Protein AF-A0A359M398-F1 (afdb_monomer_lite)

Foldseek 3Di:
DQADPDDDDDVCCVVPNPCVVVVVVVVVVVVCVVVVHPDPVVVGNCPHCVNDPDNVVVVVVVVVVVVVVVVVVVVVD

Secondary structure (DSSP, 8-state):
----S----SHHHHHH-TTHHHHHHHHHHHHHHHTT-S-HHHHTTTT-GGG-S-HHHHHHHHHHHHHHHHHHHHTT-

Sequence (77 aa):
MAGSRAVMSTSAVLRHGIEWFSNTEEGLLSWMEEHEYESVRQMRGSMSAQSVAEPAAFERANYMKVLSSYALRSSLR

pLDDT: mean 87.95, std 11.21, range [45.62, 97.75]

Structure (mmCIF, N/CA/C/O backbone):
data_AF-A0A359M398-F1
#
_entry.id   AF-A0A359M398-F1
#
loop_
_atom_site.group_PDB
_atom_site.id
_atom_site.type_symbol
_atom_site.label_atom_id
_atom_site.label_alt_id
_atom_site.label_comp_id
_atom_site.label_asym_id
_atom_site.label_entity_id
_atom_site.label_seq_id
_atom_site.pdbx_PDB_ins_code
_atom_site.Cartn_x
_atom_site.Cartn_y
_atom_site.Cartn_z
_atom_site.occupancy
_atom_site.B_iso_or_equiv
_atom_site.auth_seq_id
_atom_site.auth_comp_id
_atom_site.auth_asym_id
_atom_site.auth_atom_id
_atom_site.pdbx_PDB_model_num
ATOM 1 N N . MET A 1 1 ? 0.095 -0.019 -8.129 1.00 74.94 1 MET A N 1
ATOM 2 C CA . MET A 1 1 ? 0.814 -0.981 -7.255 1.00 74.94 1 MET A CA 1
ATOM 3 C C . MET A 1 1 ? 1.396 -2.165 -8.024 1.00 74.94 1 MET A C 1
ATOM 5 O O . MET A 1 1 ? 1.008 -2.407 -9.158 1.00 74.94 1 MET A O 1
ATOM 9 N N . ALA A 1 2 ? 2.303 -2.931 -7.400 1.00 85.12 2 ALA A N 1
ATOM 10 C CA . ALA A 1 2 ? 3.103 -4.002 -8.024 1.00 85.12 2 ALA A CA 1
ATOM 11 C C . ALA A 1 2 ? 2.327 -5.249 -8.520 1.00 85.12 2 ALA A C 1
ATOM 13 O O . ALA A 1 2 ? 2.923 -6.120 -9.143 1.00 85.12 2 ALA A O 1
ATOM 14 N N . GLY A 1 3 ? 1.012 -5.350 -8.275 1.00 87.81 3 GLY A N 1
ATOM 15 C CA . GLY A 1 3 ? 0.157 -6.408 -8.846 1.00 87.81 3 GLY A CA 1
ATOM 16 C C . GLY A 1 3 ? -0.459 -7.392 -7.848 1.00 87.81 3 GLY A C 1
ATOM 17 O O . GLY A 1 3 ? -1.167 -8.310 -8.269 1.00 87.81 3 GLY A O 1
ATOM 18 N N . SER A 1 4 ? -0.248 -7.198 -6.541 1.00 89.69 4 SER A N 1
ATOM 19 C CA . SER A 1 4 ? -0.838 -8.074 -5.522 1.00 89.69 4 SER A CA 1
ATOM 20 C C . SER A 1 4 ? -2.373 -8.099 -5.569 1.00 89.69 4 SER A C 1
ATOM 22 O O . SER A 1 4 ? -3.021 -7.123 -5.950 1.00 89.69 4 SER A O 1
ATOM 24 N N . ARG A 1 5 ? -2.953 -9.238 -5.175 1.00 90.06 5 ARG A N 1
ATOM 25 C CA . ARG A 1 5 ? -4.404 -9.435 -5.005 1.00 90.06 5 ARG A CA 1
ATOM 26 C C . ARG A 1 5 ? -4.849 -9.367 -3.547 1.00 90.06 5 ARG A C 1
ATOM 28 O O . ARG A 1 5 ? -6.018 -9.110 -3.302 1.00 90.06 5 ARG A O 1
ATOM 35 N N . ALA A 1 6 ? -3.934 -9.613 -2.615 1.00 91.88 6 ALA A N 1
ATOM 36 C CA . ALA A 1 6 ? -4.194 -9.613 -1.184 1.00 91.88 6 ALA A CA 1
ATOM 37 C C . ALA A 1 6 ? -2.949 -9.134 -0.432 1.00 91.88 6 ALA A C 1
ATOM 39 O O . ALA A 1 6 ? -1.819 -9.315 -0.891 1.00 91.88 6 ALA A O 1
ATOM 40 N N . VAL A 1 7 ? -3.159 -8.528 0.727 1.00 92.25 7 VAL A N 1
ATOM 41 C CA . VAL A 1 7 ? -2.093 -8.115 1.640 1.00 92.25 7 VAL A CA 1
ATOM 42 C C . VAL A 1 7 ? -2.452 -8.640 3.022 1.00 92.25 7 VAL A C 1
ATOM 44 O O . VAL A 1 7 ? -3.625 -8.699 3.380 1.00 92.25 7 VAL A O 1
ATOM 47 N N . MET A 1 8 ? -1.446 -9.066 3.777 1.00 94.31 8 MET A N 1
ATOM 48 C CA . MET A 1 8 ? -1.606 -9.582 5.133 1.00 94.31 8 MET A CA 1
ATOM 49 C C . MET A 1 8 ? -0.717 -8.777 6.075 1.00 94.31 8 MET A C 1
ATOM 51 O O . MET A 1 8 ? 0.405 -8.420 5.717 1.00 94.31 8 MET A O 1
ATOM 55 N N . SER A 1 9 ? -1.212 -8.512 7.282 1.00 95.31 9 SER A N 1
ATOM 56 C CA . SER A 1 9 ? -0.465 -7.821 8.328 1.00 95.31 9 SER A CA 1
ATOM 57 C C . SER A 1 9 ? -0.693 -8.513 9.663 1.00 95.31 9 SER A C 1
ATOM 59 O O . SER A 1 9 ? -1.830 -8.692 10.087 1.00 95.31 9 SER A O 1
ATOM 61 N N . THR A 1 10 ? 0.394 -8.922 10.315 1.00 95.88 10 THR A N 1
ATOM 62 C CA . THR A 1 10 ? 0.347 -9.623 11.607 1.00 95.88 10 THR A CA 1
ATOM 63 C C . THR A 1 10 ? 0.843 -8.716 12.722 1.00 95.88 10 THR A C 1
ATOM 65 O O . THR A 1 10 ? 0.105 -8.415 13.654 1.00 95.88 10 THR A O 1
ATOM 68 N N . SER A 1 11 ? 2.076 -8.216 12.615 1.00 97.62 11 SER A N 1
ATOM 69 C CA . SER A 1 11 ? 2.692 -7.400 13.667 1.00 97.62 11 SER A CA 1
ATOM 70 C C . SER A 1 11 ? 1.922 -6.114 13.959 1.00 97.62 11 SER A C 1
ATOM 72 O O . SER A 1 11 ? 1.852 -5.706 15.114 1.00 97.62 11 SER A O 1
ATOM 74 N N . ALA A 1 12 ? 1.349 -5.474 12.934 1.00 95.88 12 ALA A N 1
ATOM 75 C CA . ALA A 1 12 ? 0.591 -4.244 13.130 1.00 95.88 12 ALA A CA 1
ATOM 76 C C . ALA A 1 12 ? -0.726 -4.513 13.872 1.00 95.88 12 ALA A C 1
ATOM 78 O O . ALA A 1 12 ? -1.032 -3.819 14.834 1.00 95.88 12 ALA A O 1
ATOM 79 N N . VAL A 1 13 ? -1.432 -5.588 13.509 1.00 97.06 13 VAL A N 1
ATOM 80 C CA . VAL A 1 13 ? -2.663 -6.017 14.191 1.00 97.06 13 VAL A CA 1
ATOM 81 C C . VAL A 1 13 ? -2.380 -6.408 15.644 1.00 97.06 13 VAL A C 1
ATOM 83 O O . VAL A 1 13 ? -3.105 -5.997 16.542 1.00 97.06 13 VAL A O 1
ATOM 86 N N . LEU A 1 14 ? -1.287 -7.131 15.912 1.00 97.75 14 LEU A N 1
ATOM 87 C CA . LEU A 1 14 ? -0.901 -7.492 17.283 1.00 97.75 14 LEU A CA 1
ATOM 88 C C . LEU A 1 14 ? -0.587 -6.273 18.165 1.00 97.75 14 LEU A C 1
ATOM 90 O O . LEU A 1 14 ? -0.779 -6.336 19.375 1.00 97.75 14 LEU A O 1
ATOM 94 N N . ARG A 1 15 ? -0.082 -5.180 17.581 1.00 97.69 15 ARG A N 1
ATOM 95 C CA . ARG A 1 15 ? 0.293 -3.963 18.322 1.00 97.69 15 ARG A CA 1
ATOM 96 C C . ARG A 1 15 ? -0.847 -2.962 18.470 1.00 97.69 15 ARG A C 1
ATOM 98 O O . ARG A 1 15 ? -0.892 -2.260 19.473 1.00 97.69 15 ARG A O 1
ATOM 105 N N . HIS A 1 16 ? -1.719 -2.867 17.472 1.00 96.25 16 HIS A N 1
ATOM 106 C CA . HIS A 1 16 ? -2.722 -1.804 17.362 1.00 96.25 16 HIS A CA 1
ATOM 107 C C . HIS A 1 16 ? -4.166 -2.320 17.441 1.00 96.25 16 HIS A C 1
ATOM 109 O O . HIS A 1 16 ? -5.099 -1.523 17.432 1.00 96.25 16 HIS A O 1
ATOM 115 N N . GLY A 1 17 ? -4.359 -3.637 17.554 1.00 96.75 17 GLY A N 1
ATOM 116 C CA . GLY A 1 17 ? -5.675 -4.264 17.587 1.00 96.75 17 GLY A CA 1
ATOM 117 C C . GLY A 1 17 ? -6.350 -4.311 16.215 1.00 96.75 17 GLY A C 1
ATOM 118 O O . GLY A 1 17 ? -5.741 -4.032 15.181 1.00 96.75 17 GLY A O 1
ATOM 119 N N . ILE A 1 18 ? -7.628 -4.697 16.214 1.00 96.19 18 ILE A N 1
ATOM 120 C CA . ILE A 1 18 ? -8.417 -4.879 14.987 1.00 96.19 18 ILE A CA 1
ATOM 121 C C . ILE A 1 18 ? -8.718 -3.556 14.263 1.00 96.19 18 ILE A C 1
ATOM 123 O O . ILE A 1 18 ? -8.789 -3.543 13.039 1.00 96.19 18 ILE A O 1
ATOM 127 N N . GLU A 1 19 ? -8.770 -2.439 14.994 1.00 95.69 19 GLU A N 1
ATOM 128 C CA . GLU A 1 19 ? -8.966 -1.081 14.450 1.00 95.69 19 GLU A CA 1
ATOM 129 C C . GLU A 1 19 ? -7.890 -0.671 13.432 1.00 95.69 19 GLU A C 1
ATOM 131 O O . GLU A 1 19 ? -8.098 0.210 12.600 1.00 95.69 19 GLU A O 1
ATOM 136 N N . TRP A 1 20 ? -6.731 -1.339 13.447 1.00 97.00 20 TRP A N 1
ATOM 137 C CA . TRP A 1 20 ? -5.691 -1.128 12.445 1.00 97.00 20 TRP A CA 1
ATOM 138 C C . TRP A 1 20 ? -6.188 -1.357 11.009 1.00 97.00 20 TRP A C 1
ATOM 140 O O . TRP A 1 20 ? -5.695 -0.703 10.086 1.00 97.00 20 TRP A O 1
ATOM 150 N N . PHE A 1 21 ? -7.155 -2.259 10.808 1.00 96.88 21 PHE A N 1
ATOM 151 C CA . PHE A 1 21 ? -7.729 -2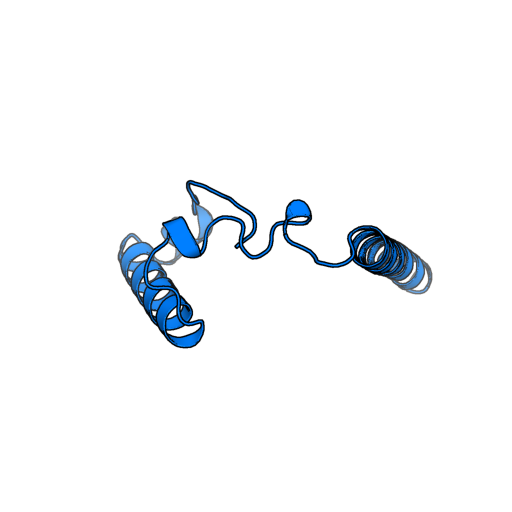.501 9.485 1.00 96.88 21 PHE A CA 1
ATOM 152 C C . PHE A 1 21 ? -8.503 -1.288 8.967 1.00 96.88 21 PHE A C 1
ATOM 154 O O . PHE A 1 21 ? -8.245 -0.888 7.836 1.00 96.88 21 PHE A O 1
ATOM 161 N N . SER A 1 22 ? -9.344 -0.664 9.796 1.00 96.62 22 SER A N 1
ATOM 162 C CA . SER A 1 22 ? -10.095 0.548 9.437 1.00 96.62 22 SER A CA 1
ATOM 163 C C . SER A 1 22 ? -9.150 1.688 9.048 1.00 96.6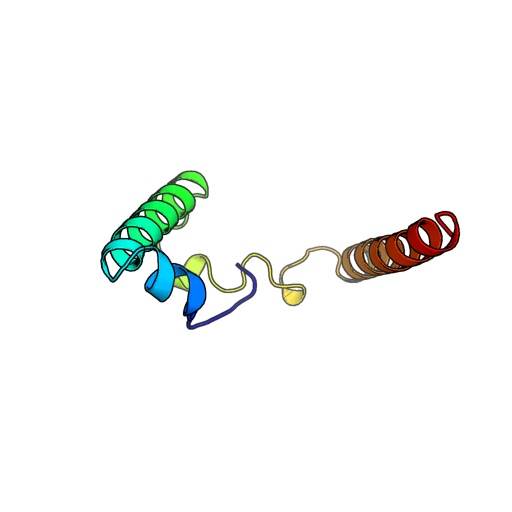2 22 SER A C 1
ATOM 165 O O . SER A 1 22 ? -9.267 2.257 7.969 1.00 96.62 22 SER A O 1
ATOM 167 N N . ASN A 1 23 ? -8.113 1.929 9.859 1.00 96.12 23 ASN A N 1
ATOM 168 C CA . ASN A 1 23 ? -7.103 2.956 9.568 1.00 96.12 23 ASN A CA 1
ATOM 169 C C . ASN A 1 23 ? -6.350 2.688 8.253 1.00 96.12 23 ASN A C 1
ATOM 171 O O . ASN A 1 23 ? -5.988 3.609 7.522 1.00 96.12 23 ASN A O 1
ATOM 175 N N . THR A 1 24 ? -6.069 1.415 7.962 1.00 96.56 24 THR A N 1
ATOM 176 C CA . THR A 1 24 ? -5.379 1.015 6.728 1.00 96.56 24 THR A CA 1
ATOM 177 C C . THR A 1 24 ? -6.289 1.155 5.510 1.00 96.56 24 THR A C 1
ATOM 179 O O . THR A 1 24 ? -5.813 1.540 4.444 1.00 96.56 24 THR A O 1
ATOM 182 N N . GLU A 1 25 ? -7.578 0.848 5.656 1.00 96.44 25 GLU A N 1
ATOM 183 C CA . GLU A 1 25 ? -8.585 1.035 4.614 1.00 96.44 25 GLU A CA 1
ATOM 184 C C . GLU A 1 25 ? -8.759 2.518 4.274 1.00 96.44 25 GLU A C 1
ATOM 186 O O . GLU A 1 25 ? -8.627 2.883 3.108 1.00 96.44 25 GLU A O 1
ATOM 191 N N . GLU A 1 26 ? -8.945 3.381 5.275 1.00 97.62 26 GLU A N 1
ATOM 192 C CA . GLU A 1 26 ? -9.046 4.833 5.082 1.00 97.62 26 GLU A CA 1
ATOM 193 C C . GLU A 1 26 ? -7.797 5.401 4.400 1.00 97.62 26 GLU A C 1
ATOM 195 O O . GLU A 1 26 ? -7.899 6.102 3.394 1.00 97.62 26 GLU A O 1
ATOM 200 N N . GLY A 1 27 ? -6.606 5.030 4.883 1.00 96.75 27 GLY A N 1
ATOM 201 C CA . GLY A 1 27 ? -5.351 5.467 4.274 1.00 96.75 27 GLY A CA 1
ATOM 202 C C . GLY A 1 27 ? -5.193 5.000 2.823 1.00 96.75 27 GLY A C 1
ATOM 203 O O . GLY A 1 27 ? -4.676 5.745 1.989 1.00 96.75 27 GLY A O 1
ATOM 204 N N . LEU A 1 28 ? -5.654 3.786 2.499 1.00 95.50 28 LEU A N 1
ATOM 205 C CA . LEU A 1 28 ? -5.657 3.286 1.125 1.00 95.50 28 LEU A CA 1
ATOM 206 C C . LEU A 1 28 ? -6.623 4.082 0.238 1.00 95.50 28 LEU A C 1
ATOM 208 O O . LEU A 1 28 ? -6.250 4.417 -0.885 1.00 95.50 28 LEU A O 1
ATOM 212 N N . LEU A 1 29 ? -7.828 4.386 0.725 1.00 96.88 29 LEU A N 1
ATOM 213 C CA . LEU A 1 29 ? -8.823 5.169 -0.010 1.00 96.88 29 LEU A CA 1
ATOM 214 C C . LEU A 1 29 ? -8.316 6.586 -0.298 1.00 96.88 29 LEU A C 1
ATOM 216 O O . LEU A 1 29 ? -8.313 6.992 -1.457 1.00 96.88 29 LEU A O 1
ATOM 220 N N . SER A 1 30 ? -7.781 7.289 0.706 1.00 97.56 30 SER A N 1
ATOM 221 C CA . SER A 1 30 ? -7.193 8.623 0.513 1.00 97.56 30 SER A CA 1
ATOM 222 C C . SER A 1 30 ? -6.048 8.616 -0.500 1.00 97.56 30 SER A C 1
ATOM 224 O O . SER A 1 30 ? -5.972 9.481 -1.368 1.00 97.56 30 SER A O 1
ATOM 226 N N . TRP A 1 31 ? -5.165 7.616 -0.429 1.00 96.12 31 TRP A N 1
ATOM 227 C CA . TRP A 1 31 ? -4.072 7.486 -1.390 1.00 96.12 31 TRP A CA 1
ATOM 228 C C . TRP A 1 31 ? -4.586 7.216 -2.812 1.00 96.12 31 TRP A C 1
ATOM 230 O O . TRP A 1 31 ? -4.040 7.751 -3.777 1.00 96.12 31 TRP A O 1
ATOM 240 N N . MET A 1 32 ? -5.631 6.392 -2.954 1.00 95.88 32 MET A N 1
ATOM 241 C CA . MET A 1 32 ? -6.267 6.116 -4.245 1.00 95.88 32 MET A CA 1
ATOM 242 C C . MET A 1 32 ? -6.909 7.368 -4.846 1.00 95.88 32 MET A C 1
ATOM 244 O O . MET A 1 32 ? -6.745 7.586 -6.043 1.00 95.88 32 MET A O 1
ATOM 248 N N . GLU A 1 33 ? -7.576 8.191 -4.035 1.00 96.69 33 GLU A N 1
ATOM 249 C CA . GLU A 1 33 ? -8.137 9.476 -4.468 1.00 96.69 33 GLU A CA 1
ATOM 250 C C . GLU A 1 33 ? -7.044 10.428 -4.966 1.00 96.69 33 GLU A C 1
ATOM 252 O O . GLU A 1 33 ? -7.149 10.956 -6.070 1.00 96.69 33 GLU A O 1
ATOM 257 N N . GLU A 1 34 ? -5.958 10.588 -4.202 1.00 96.94 34 GLU A N 1
ATOM 258 C CA . GLU A 1 34 ? -4.820 11.443 -4.574 1.00 96.94 34 GLU A CA 1
ATOM 259 C C . GLU A 1 34 ? -4.169 11.020 -5.903 1.00 96.94 34 GLU A C 1
ATOM 261 O O . GLU A 1 34 ? -3.688 11.859 -6.661 1.00 96.94 34 GLU A O 1
ATOM 266 N N . HIS A 1 35 ? -4.160 9.717 -6.195 1.00 94.12 35 HIS A N 1
ATOM 267 C CA . HIS A 1 35 ? -3.539 9.146 -7.393 1.00 94.12 35 HIS A CA 1
ATOM 268 C C . HIS A 1 35 ? -4.551 8.802 -8.499 1.00 94.12 35 HIS A C 1
ATOM 270 O O . HIS A 1 35 ? -4.208 8.059 -9.422 1.00 94.12 35 HIS A O 1
ATOM 276 N N . GLU A 1 36 ? -5.781 9.318 -8.405 1.00 95.38 36 GLU A N 1
ATOM 277 C CA . GLU A 1 36 ? -6.839 9.189 -9.419 1.00 95.38 36 GLU A CA 1
ATOM 278 C C . GLU A 1 36 ? -7.199 7.727 -9.769 1.00 95.38 36 GLU A C 1
ATOM 280 O O . GLU A 1 36 ? -7.517 7.375 -10.911 1.00 95.38 36 GLU A O 1
ATOM 285 N N . TYR A 1 37 ? -7.152 6.840 -8.771 1.00 95.62 37 TYR A N 1
ATOM 286 C CA . TYR A 1 37 ? -7.617 5.461 -8.896 1.00 95.62 37 TYR A CA 1
ATOM 287 C C . TYR A 1 37 ? -9.059 5.319 -8.405 1.00 95.62 37 TYR A C 1
ATOM 289 O O . TYR A 1 37 ? -9.334 5.377 -7.211 1.00 95.62 37 TYR A O 1
ATOM 297 N N . GLU A 1 38 ? -9.971 4.977 -9.311 1.00 94.12 38 GLU A N 1
ATOM 298 C CA . GLU A 1 38 ? -11.377 4.698 -8.990 1.00 94.12 38 GLU A CA 1
ATOM 299 C C . GLU A 1 38 ? -11.581 3.283 -8.427 1.00 94.12 38 GLU A C 1
ATOM 301 O O . GLU A 1 38 ? -12.613 2.963 -7.838 1.00 94.12 38 GLU A O 1
ATOM 306 N N . SER A 1 39 ? -10.617 2.379 -8.638 1.00 94.31 39 SER A N 1
ATOM 307 C CA . SER A 1 39 ? -10.725 1.004 -8.149 1.00 94.31 39 SER A CA 1
ATOM 308 C C . SER A 1 39 ? -9.381 0.332 -7.891 1.00 94.31 39 SER A C 1
ATOM 310 O O . SER A 1 39 ? -8.383 0.553 -8.581 1.00 94.31 39 SER A O 1
ATOM 312 N N . VAL A 1 40 ? -9.387 -0.640 -6.972 1.00 92.75 40 VAL A N 1
ATOM 313 C CA . VAL A 1 40 ? -8.238 -1.532 -6.740 1.00 92.75 40 VAL A CA 1
ATOM 314 C C . VAL A 1 40 ? -7.851 -2.281 -8.022 1.00 92.75 40 VAL A C 1
ATOM 316 O O . VAL A 1 40 ? -6.676 -2.571 -8.239 1.00 92.75 40 VAL A O 1
ATOM 319 N N . ARG A 1 41 ? -8.809 -2.583 -8.913 1.00 92.62 41 ARG A N 1
ATOM 320 C CA . ARG A 1 41 ? -8.520 -3.225 -10.207 1.00 92.62 41 ARG A CA 1
ATOM 321 C C . ARG A 1 41 ? -7.644 -2.335 -11.092 1.00 92.62 41 ARG A C 1
ATOM 323 O O . ARG A 1 41 ? -6.703 -2.863 -11.672 1.00 92.62 41 ARG A O 1
ATOM 330 N N . GLN A 1 42 ? -7.928 -1.036 -11.159 1.00 91.00 42 GLN A N 1
ATOM 331 C CA . GLN A 1 42 ? -7.130 -0.058 -11.908 1.00 91.00 42 GLN A CA 1
ATOM 332 C C . GLN A 1 42 ? -5.733 0.115 -11.291 1.00 91.00 42 GLN A C 1
ATOM 334 O O . GLN A 1 42 ? -4.732 0.145 -12.000 1.00 91.00 42 GLN A O 1
ATOM 339 N N . MET A 1 43 ? -5.646 0.148 -9.958 1.00 91.44 43 MET A N 1
ATOM 340 C CA . MET A 1 43 ? -4.375 0.280 -9.238 1.00 91.44 43 MET A CA 1
ATOM 341 C C . MET A 1 43 ? -3.462 -0.950 -9.398 1.00 91.44 43 MET A C 1
ATOM 343 O O . MET A 1 43 ? -2.230 -0.853 -9.343 1.00 91.44 43 MET A O 1
ATOM 347 N N . ARG A 1 44 ? -4.023 -2.151 -9.537 1.00 91.56 44 ARG A N 1
ATOM 348 C CA . ARG A 1 44 ? -3.252 -3.400 -9.587 1.00 91.56 44 ARG A CA 1
ATOM 349 C C . ARG A 1 44 ? -2.391 -3.482 -10.847 1.00 91.56 44 ARG A C 1
ATOM 351 O O . ARG A 1 44 ? -2.894 -3.546 -11.956 1.00 91.56 44 ARG A O 1
ATOM 358 N N . GLY A 1 45 ? -1.078 -3.579 -10.658 1.00 88.31 45 GLY A N 1
ATOM 359 C CA . GLY A 1 45 ? -0.107 -3.709 -11.746 1.00 88.31 45 GLY A CA 1
ATOM 360 C C . GLY A 1 45 ? 0.374 -2.374 -12.318 1.00 88.31 45 GLY A C 1
ATOM 361 O O . GLY A 1 45 ? 1.309 -2.382 -13.113 1.00 88.31 45 GLY A O 1
ATOM 362 N N . SER A 1 46 ? -0.165 -1.231 -11.874 1.00 85.50 46 SER A N 1
ATOM 363 C CA . SER A 1 46 ? 0.250 0.090 -12.375 1.00 85.50 46 SER A CA 1
ATOM 364 C C . SER A 1 46 ? 1.716 0.448 -12.086 1.00 85.50 46 SER A C 1
ATOM 366 O O . SER A 1 46 ? 2.268 1.328 -12.728 1.00 85.50 46 SER A O 1
ATOM 368 N N . MET A 1 47 ? 2.369 -0.262 -11.158 1.00 83.31 47 MET A N 1
ATOM 369 C CA . MET A 1 47 ? 3.807 -0.128 -10.865 1.00 83.31 47 MET A CA 1
ATOM 370 C C . MET A 1 47 ? 4.570 -1.442 -11.096 1.00 83.31 47 MET A C 1
ATOM 372 O O . MET A 1 47 ? 5.621 -1.672 -10.501 1.00 83.31 47 MET A O 1
ATOM 376 N N . SER A 1 48 ? 4.004 -2.359 -11.883 1.00 83.69 48 SER A N 1
ATOM 377 C CA . SER A 1 48 ? 4.716 -3.568 -12.297 1.00 83.69 48 SER A CA 1
ATOM 378 C C . SER A 1 48 ? 5.903 -3.185 -13.179 1.00 83.69 48 SER A C 1
ATOM 380 O O . SER A 1 48 ? 5.787 -2.277 -13.998 1.00 83.69 48 SER A O 1
ATOM 382 N N . ALA A 1 49 ? 7.014 -3.920 -13.081 1.00 76.19 49 ALA A N 1
ATOM 383 C CA . ALA A 1 49 ? 8.131 -3.774 -14.018 1.00 76.19 49 ALA A CA 1
ATOM 384 C C . ALA A 1 49 ? 7.694 -3.998 -15.481 1.00 76.19 49 ALA A C 1
ATOM 386 O O . ALA A 1 49 ? 8.286 -3.440 -16.395 1.00 76.19 49 ALA A O 1
ATOM 387 N N . GLN A 1 50 ? 6.619 -4.766 -15.699 1.00 76.56 50 GLN A N 1
ATOM 388 C CA . GLN A 1 50 ? 6.013 -4.967 -17.021 1.00 76.56 50 GLN A CA 1
ATOM 389 C C . GLN A 1 50 ? 5.305 -3.715 -17.562 1.00 76.56 50 GLN A C 1
ATOM 391 O O . GLN A 1 50 ? 5.102 -3.605 -18.764 1.00 76.56 50 GLN A O 1
ATOM 396 N N . SER A 1 51 ? 4.919 -2.791 -16.681 1.00 79.12 51 SER A N 1
ATOM 397 C CA . SER A 1 51 ? 4.191 -1.562 -17.016 1.00 79.12 51 SER A CA 1
ATOM 398 C C . SER A 1 51 ? 5.123 -0.353 -17.182 1.00 79.12 51 SER A C 1
ATOM 400 O O . SER A 1 51 ? 4.654 0.766 -17.363 1.00 79.12 51 SER A O 1
ATOM 402 N N . VAL A 1 52 ? 6.442 -0.554 -17.083 1.00 83.50 52 VAL A N 1
ATOM 403 C CA . VAL A 1 52 ? 7.455 0.490 -17.267 1.00 83.50 52 VAL A CA 1
ATOM 404 C C . VAL A 1 52 ? 7.713 0.717 -18.757 1.00 83.50 52 VAL A C 1
ATOM 406 O O . VAL A 1 52 ? 7.886 -0.235 -19.514 1.00 83.50 52 VAL A O 1
ATOM 409 N N . ALA A 1 53 ? 7.805 1.986 -19.162 1.00 83.31 53 ALA A N 1
ATOM 410 C CA . ALA A 1 53 ? 8.054 2.370 -20.553 1.00 83.31 53 ALA A CA 1
ATOM 411 C C . ALA A 1 53 ? 9.415 1.883 -21.087 1.00 83.31 53 ALA A C 1
ATOM 413 O O . ALA A 1 53 ? 9.520 1.526 -22.256 1.00 83.31 53 ALA A O 1
ATOM 414 N N . GLU A 1 54 ? 10.444 1.838 -20.232 1.00 86.94 54 GLU A N 1
ATOM 415 C CA . GLU A 1 54 ? 11.787 1.378 -20.598 1.00 86.94 54 GLU A CA 1
ATOM 416 C C . GLU A 1 54 ? 12.343 0.359 -19.582 1.00 86.94 54 GLU A C 1
ATOM 418 O O . GLU A 1 54 ? 13.032 0.728 -18.621 1.00 86.94 54 GLU A O 1
ATOM 423 N N . PRO A 1 55 ? 12.047 -0.944 -19.764 1.00 85.75 55 PRO A N 1
ATOM 424 C CA . PRO A 1 55 ? 12.417 -1.986 -18.804 1.00 85.75 55 PRO A CA 1
ATOM 425 C C . PRO A 1 55 ? 13.926 -2.069 -18.542 1.00 85.75 55 PRO A C 1
ATOM 427 O O . PRO A 1 55 ? 14.350 -2.175 -17.393 1.00 85.75 55 PRO A O 1
ATOM 430 N N . ALA A 1 56 ? 14.752 -1.923 -19.585 1.00 86.38 56 ALA A N 1
ATOM 431 C CA . ALA A 1 56 ? 16.209 -1.993 -19.468 1.00 86.38 56 ALA A CA 1
ATOM 432 C C . ALA A 1 56 ? 16.800 -0.860 -18.606 1.00 86.38 56 ALA A C 1
ATOM 434 O O . ALA A 1 56 ? 17.762 -1.076 -17.862 1.00 86.38 56 ALA A O 1
ATOM 435 N N . ALA A 1 57 ? 16.229 0.349 -18.677 1.00 86.62 57 ALA A N 1
ATOM 436 C CA . ALA A 1 57 ? 16.639 1.468 -17.832 1.00 86.62 57 ALA A CA 1
ATOM 437 C C . ALA A 1 57 ? 16.228 1.239 -16.370 1.00 86.62 57 ALA A C 1
ATOM 439 O O . ALA A 1 57 ? 17.038 1.443 -15.462 1.00 86.62 57 ALA A O 1
ATOM 440 N N . PHE A 1 58 ? 15.008 0.743 -16.139 1.00 85.44 58 PHE A N 1
ATOM 441 C CA . PHE A 1 58 ? 14.510 0.396 -14.806 1.00 85.44 58 PHE A CA 1
ATOM 442 C C . PHE A 1 58 ? 15.339 -0.709 -14.134 1.00 85.44 58 PHE A C 1
ATOM 444 O O . PHE A 1 58 ? 15.717 -0.583 -12.966 1.00 85.44 58 PHE A O 1
ATOM 451 N N . GLU A 1 59 ? 15.684 -1.768 -14.867 1.00 88.38 59 GLU A N 1
ATOM 452 C CA . GLU A 1 59 ? 16.550 -2.847 -14.381 1.00 88.38 59 GLU A CA 1
ATOM 453 C C . GLU A 1 59 ? 17.953 -2.341 -14.046 1.00 88.38 59 GLU A C 1
ATOM 455 O O . GLU A 1 59 ? 18.462 -2.609 -12.956 1.00 88.38 59 GLU A O 1
ATOM 460 N N . ARG A 1 60 ? 18.565 -1.551 -14.939 1.00 89.69 60 ARG A N 1
ATOM 461 C CA . ARG A 1 60 ? 19.903 -0.985 -14.719 1.00 89.69 60 ARG A CA 1
ATOM 462 C C . ARG A 1 60 ? 19.939 -0.069 -13.497 1.00 89.69 60 ARG A C 1
ATOM 464 O O . ARG A 1 60 ? 20.874 -0.163 -12.702 1.00 89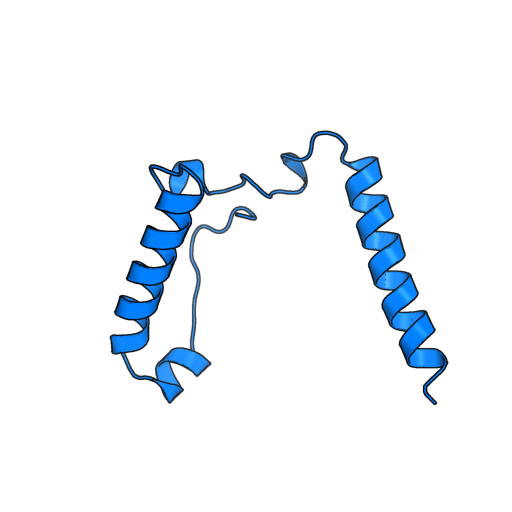.69 60 ARG A O 1
ATOM 471 N N . ALA A 1 61 ? 18.932 0.787 -13.323 1.00 88.19 61 ALA A N 1
ATOM 472 C CA . ALA A 1 61 ? 18.826 1.669 -12.164 1.00 88.19 61 ALA A CA 1
ATOM 473 C C . ALA A 1 61 ? 18.703 0.871 -10.856 1.00 88.19 61 ALA A C 1
ATOM 475 O O . ALA A 1 61 ? 19.417 1.150 -9.888 1.00 88.19 61 ALA A O 1
ATOM 476 N N . ASN A 1 62 ? 17.861 -0.169 -10.839 1.00 87.00 62 ASN A N 1
ATOM 477 C CA . ASN A 1 62 ? 17.730 -1.057 -9.684 1.00 87.00 62 ASN A CA 1
ATOM 478 C C . ASN A 1 62 ? 19.030 -1.820 -9.394 1.00 87.00 62 ASN A C 1
ATOM 480 O O . ASN A 1 62 ? 19.449 -1.892 -8.239 1.00 87.00 62 ASN A O 1
ATOM 484 N N . TYR A 1 63 ? 19.710 -2.324 -10.424 1.00 88.62 63 TYR A N 1
ATOM 485 C CA . TYR A 1 63 ? 20.992 -3.014 -10.288 1.00 88.62 63 TYR A CA 1
ATOM 486 C C . TYR A 1 63 ? 22.074 -2.106 -9.682 1.00 88.62 63 TYR A C 1
ATOM 488 O O . TYR A 1 63 ? 22.715 -2.480 -8.698 1.00 88.62 63 TYR A O 1
ATOM 496 N N . MET A 1 64 ? 22.224 -0.877 -10.192 1.00 90.69 64 MET A N 1
ATOM 497 C CA . MET A 1 64 ? 23.162 0.112 -9.639 1.00 90.69 64 MET A CA 1
ATOM 498 C C . MET A 1 64 ? 22.849 0.454 -8.176 1.00 90.69 64 MET A C 1
ATOM 500 O O . MET A 1 64 ? 23.764 0.537 -7.356 1.00 90.69 64 MET A O 1
ATOM 504 N N . LYS A 1 65 ? 21.564 0.600 -7.822 1.00 87.88 65 LYS A N 1
ATOM 505 C CA . LYS A 1 65 ? 21.121 0.856 -6.441 1.00 87.88 65 LYS A CA 1
ATOM 506 C C . LYS A 1 65 ? 21.473 -0.293 -5.492 1.00 87.88 65 LYS A C 1
ATOM 508 O O . LYS A 1 65 ? 21.896 -0.057 -4.361 1.00 87.88 65 LYS A O 1
ATOM 513 N N . VAL A 1 66 ? 21.295 -1.540 -5.930 1.00 89.88 66 VAL A N 1
ATOM 514 C CA . VAL A 1 66 ? 21.658 -2.714 -5.124 1.00 89.88 66 VAL A CA 1
ATOM 515 C C . VAL A 1 66 ? 23.166 -2.744 -4.903 1.00 89.88 66 VAL A C 1
ATOM 517 O O . VAL A 1 66 ? 23.598 -2.813 -3.751 1.00 89.88 66 VAL A O 1
ATOM 520 N N . LEU A 1 67 ? 23.963 -2.615 -5.966 1.00 90.25 67 LEU A N 1
ATOM 521 C CA . LEU A 1 67 ? 25.424 -2.624 -5.870 1.00 90.25 67 LEU A CA 1
ATOM 522 C C . LEU A 1 67 ? 25.965 -1.528 -4.944 1.00 90.25 67 LEU A C 1
ATOM 524 O O . LEU A 1 67 ? 26.791 -1.818 -4.075 1.00 90.25 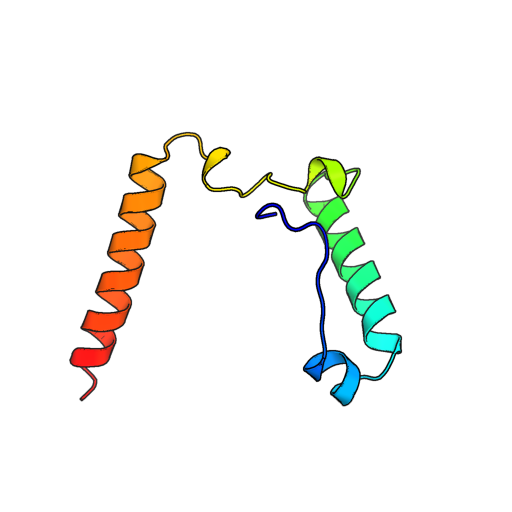67 LEU A O 1
ATOM 528 N N . SER A 1 68 ? 25.472 -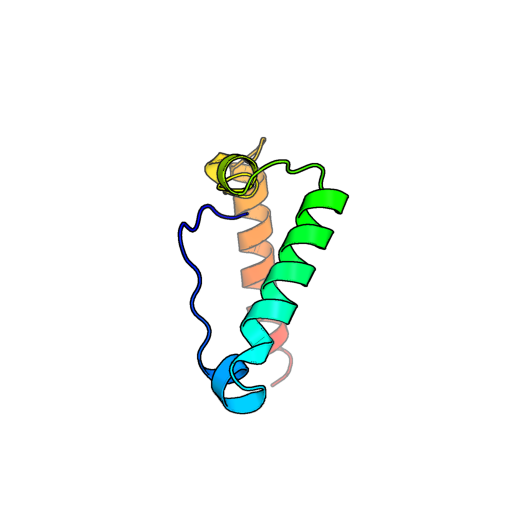0.291 -5.069 1.00 84.62 68 SER A N 1
ATOM 529 C CA . SER A 1 68 ? 25.918 0.817 -4.216 1.00 84.62 68 SER A CA 1
ATOM 530 C C . SER A 1 68 ? 25.596 0.575 -2.741 1.00 84.62 68 SER A C 1
ATOM 532 O O . SER A 1 68 ? 26.407 0.902 -1.878 1.00 84.62 68 SER A O 1
ATOM 534 N N . SER A 1 69 ? 24.475 -0.085 -2.433 1.00 82.38 69 SER A N 1
ATOM 535 C CA . SER A 1 69 ? 24.117 -0.426 -1.053 1.00 82.38 69 SER A CA 1
ATOM 536 C C . SER A 1 69 ? 25.097 -1.411 -0.398 1.00 82.38 69 SER A C 1
ATOM 538 O O . SER A 1 69 ? 25.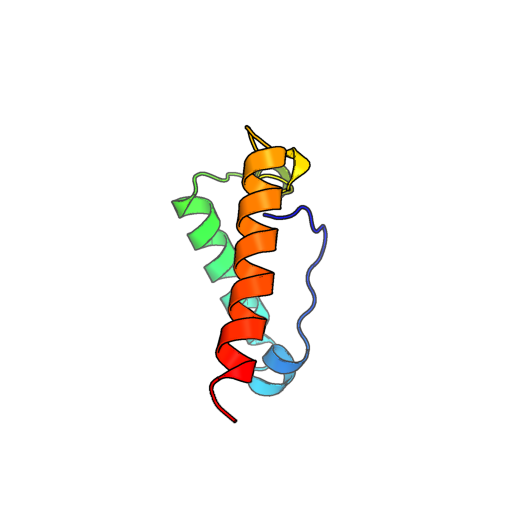305 -1.350 0.814 1.00 82.38 69 SER A O 1
ATOM 540 N N . TYR A 1 70 ? 25.717 -2.306 -1.176 1.00 74.69 70 TYR A N 1
ATOM 541 C CA . TYR A 1 70 ? 26.747 -3.225 -0.681 1.00 74.69 70 TYR A CA 1
ATOM 542 C C . TYR A 1 70 ? 28.115 -2.550 -0.579 1.00 74.69 70 TYR A C 1
ATOM 544 O O . TYR A 1 70 ? 28.786 -2.716 0.438 1.00 74.69 70 TYR A O 1
ATOM 552 N N . ALA A 1 71 ? 28.496 -1.745 -1.574 1.00 72.25 71 ALA A N 1
ATOM 553 C CA . ALA A 1 71 ? 29.745 -0.985 -1.540 1.00 72.25 71 ALA A CA 1
ATOM 554 C C . ALA A 1 71 ? 29.795 -0.020 -0.338 1.00 72.25 71 ALA A C 1
ATOM 556 O O . ALA A 1 71 ? 30.792 0.011 0.379 1.00 72.25 71 ALA A O 1
ATOM 557 N N . LEU A 1 72 ? 28.689 0.679 -0.047 1.00 58.94 72 LEU A N 1
ATOM 558 C CA . LEU A 1 72 ? 28.589 1.605 1.089 1.00 58.94 72 LEU A CA 1
ATOM 559 C C . LEU A 1 72 ? 28.635 0.888 2.453 1.00 58.94 72 LEU A C 1
ATOM 561 O O . LEU A 1 72 ? 29.132 1.440 3.430 1.00 58.94 72 LEU A O 1
ATOM 565 N N . ARG A 1 73 ? 28.147 -0.359 2.536 1.00 57.78 73 ARG A N 1
ATOM 566 C CA . ARG A 1 73 ? 28.268 -1.193 3.749 1.00 57.78 73 ARG A CA 1
ATOM 567 C C . ARG A 1 73 ? 29.670 -1.766 3.940 1.00 57.78 73 ARG A C 1
ATOM 569 O O . ARG A 1 73 ? 30.055 -2.029 5.074 1.00 57.78 73 ARG A O 1
ATOM 576 N N . SER A 1 74 ? 30.421 -1.957 2.857 1.00 57.56 74 SER A N 1
ATOM 577 C CA . SER A 1 74 ? 31.802 -2.440 2.915 1.00 57.56 74 SER A CA 1
ATOM 578 C C . SER A 1 74 ? 32.787 -1.377 3.404 1.00 57.56 74 SER A C 1
ATOM 580 O O . SER A 1 74 ? 33.813 -1.752 3.954 1.00 57.56 74 SER A O 1
ATOM 582 N N . SER A 1 75 ? 32.506 -0.082 3.210 1.00 58.25 75 SER A N 1
ATOM 583 C CA . SER A 1 75 ? 33.390 1.016 3.639 1.00 58.25 75 SER A CA 1
ATOM 584 C C . SER A 1 75 ? 33.130 1.517 5.065 1.00 58.25 75 SER A C 1
ATOM 586 O O . SER A 1 75 ? 33.827 2.410 5.530 1.00 58.25 75 SER A O 1
ATOM 588 N N . LEU A 1 76 ? 32.101 0.992 5.740 1.00 58.41 76 LEU A N 1
ATOM 589 C CA . LEU A 1 76 ? 31.739 1.310 7.130 1.00 58.41 76 LEU A CA 1
ATOM 590 C C . LEU A 1 76 ? 32.219 0.232 8.127 1.00 58.41 76 LEU A C 1
ATOM 592 O O . LEU A 1 76 ? 31.701 0.154 9.241 1.00 58.41 76 LEU A O 1
ATOM 596 N N . ARG A 1 77 ? 33.180 -0.610 7.730 1.00 45.62 77 ARG A N 1
ATOM 597 C CA . ARG A 1 77 ? 33.862 -1.586 8.590 1.00 45.62 77 ARG A CA 1
ATOM 598 C C . ARG A 1 77 ? 35.355 -1.326 8.641 1.00 45.62 77 ARG A C 1
ATOM 600 O O . ARG A 1 77 ? 35.909 -0.969 7.581 1.00 45.62 77 ARG A O 1
#

Radius of gyration: 17.6 Å; chains: 1; bounding box: 45×21×39 Å